Protein AF-A0A950PNR8-F1 (afdb_monomer_lite)

Foldseek 3Di:
DDPPPPVPQDPLQVQLVVLVVVLVVLVVVLCVLVVDPPPPCVVVSVVSVVSSVVSNVSNVD

Radius of gyration: 16.65 Å; chains: 1; bounding box: 51×17×38 Å

pLDDT: mean 88.63, std 15.41, range [44.78, 98.31]

Secondary structure (DSSP, 8-state):
----------HHHHHHHHHHHHHHHHHHHHHHHHH-TT-TTGGGHHHHHHHHHHHHHHHT-

Structure (mmCIF, N/CA/C/O backbone):
data_AF-A0A950PNR8-F1
#
_entry.id   AF-A0A950PNR8-F1
#
loop_
_atom_site.group_PDB
_atom_site.id
_atom_site.type_symbol
_atom_site.label_atom_id
_atom_site.label_alt_id
_atom_site.label_comp_id
_atom_site.label_asym_id
_atom_site.label_entity_id
_atom_site.label_seq_id
_atom_site.pdbx_PDB_ins_code
_atom_site.Cartn_x
_atom_site.Cartn_y
_atom_site.Cartn_z
_atom_site.occupancy
_atom_site.B_iso_or_equiv
_atom_site.auth_seq_id
_atom_site.auth_comp_id
_atom_site.auth_asym_id
_atom_site.auth_atom_id
_atom_site.pdbx_PDB_model_num
ATOM 1 N N . MET A 1 1 ? -40.459 11.659 21.874 1.00 51.22 1 MET A N 1
ATOM 2 C CA . MET A 1 1 ? -39.529 10.548 22.164 1.00 51.22 1 MET A CA 1
ATOM 3 C C . MET A 1 1 ? -38.986 10.042 20.846 1.00 51.22 1 MET A C 1
ATOM 5 O O . MET A 1 1 ? -39.813 9.728 20.018 1.00 51.22 1 MET A O 1
ATOM 9 N N . PHE A 1 2 ? -37.666 10.076 20.647 1.00 49.50 2 PHE A N 1
ATOM 10 C CA . PHE A 1 2 ? -36.820 9.141 19.879 1.00 49.50 2 PHE A CA 1
ATOM 11 C C . PHE A 1 2 ? -35.431 9.786 19.851 1.00 49.50 2 PHE A C 1
ATOM 13 O O . PHE A 1 2 ? -35.092 10.562 18.958 1.00 49.50 2 PHE A O 1
ATOM 20 N N . GLY A 1 3 ? -34.662 9.542 20.915 1.00 44.78 3 GLY A N 1
ATOM 21 C CA . GLY A 1 3 ? -33.244 9.864 20.923 1.00 44.78 3 GLY A CA 1
ATOM 22 C C . GLY A 1 3 ? -32.589 9.046 19.822 1.00 44.78 3 GLY A C 1
ATOM 23 O O . GLY A 1 3 ? -32.669 7.818 19.833 1.00 44.78 3 GLY A O 1
ATOM 24 N N . ARG A 1 4 ? -31.988 9.728 18.844 1.00 52.19 4 ARG A N 1
ATOM 25 C CA . ARG A 1 4 ? -31.017 9.110 17.947 1.00 52.19 4 ARG A CA 1
ATOM 26 C C . ARG A 1 4 ? -29.906 8.578 18.845 1.00 52.19 4 ARG A C 1
ATOM 28 O O . ARG A 1 4 ? -29.049 9.339 19.275 1.00 52.19 4 ARG A O 1
ATOM 35 N N . ASN A 1 5 ? -29.969 7.291 19.169 1.00 46.84 5 ASN A N 1
ATOM 36 C CA . ASN A 1 5 ? -28.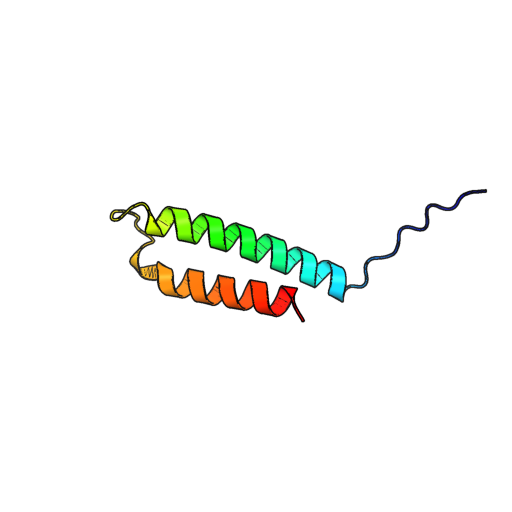828 6.543 19.664 1.00 46.84 5 ASN A CA 1
ATOM 37 C C . ASN A 1 5 ? -27.819 6.507 18.517 1.00 46.84 5 ASN A C 1
ATOM 39 O O . ASN A 1 5 ? -27.775 5.558 17.734 1.00 46.84 5 ASN A O 1
ATOM 43 N N . SER A 1 6 ? -27.041 7.579 18.382 1.00 60.12 6 SER A N 1
ATOM 44 C CA . SER A 1 6 ? -25.724 7.514 17.777 1.00 60.12 6 SER A CA 1
ATOM 45 C C . SER A 1 6 ? -24.999 6.454 18.592 1.00 60.12 6 SER A C 1
ATOM 47 O O . SER A 1 6 ? -24.618 6.713 19.732 1.00 60.12 6 SER A O 1
ATOM 49 N N . ARG A 1 7 ? -24.898 5.228 18.066 1.00 59.75 7 ARG A N 1
ATOM 50 C CA . ARG A 1 7 ? -23.931 4.263 18.584 1.00 59.75 7 ARG A CA 1
ATOM 51 C C . ARG A 1 7 ? -22.606 5.006 18.526 1.00 59.75 7 ARG A C 1
ATOM 53 O O . ARG A 1 7 ? -22.131 5.297 17.431 1.00 59.75 7 ARG A O 1
ATOM 60 N N . GLN A 1 8 ? -22.109 5.453 19.675 1.00 65.06 8 GLN A N 1
ATOM 61 C CA . GLN A 1 8 ? -20.778 6.021 19.753 1.00 65.06 8 GLN A CA 1
ATOM 62 C C . GLN A 1 8 ? -19.867 4.882 19.318 1.00 65.06 8 GLN A C 1
ATOM 64 O O . GLN A 1 8 ? -19.762 3.890 20.037 1.00 65.06 8 GLN A O 1
ATOM 69 N N . GLN A 1 9 ? -19.346 4.971 18.091 1.00 62.22 9 GLN A N 1
ATOM 70 C CA . GLN A 1 9 ? -18.363 4.017 17.600 1.00 62.22 9 GLN A CA 1
ATOM 71 C C . GLN A 1 9 ? -17.270 3.955 18.651 1.00 62.22 9 GLN A C 1
ATOM 73 O O . GLN A 1 9 ? -16.762 4.996 19.085 1.00 62.22 9 GLN A O 1
ATOM 78 N N . GLN A 1 10 ? -16.970 2.745 19.114 1.00 71.88 10 GLN A N 1
ATOM 79 C CA . GLN A 1 10 ? -15.871 2.602 20.049 1.00 71.88 10 GLN A 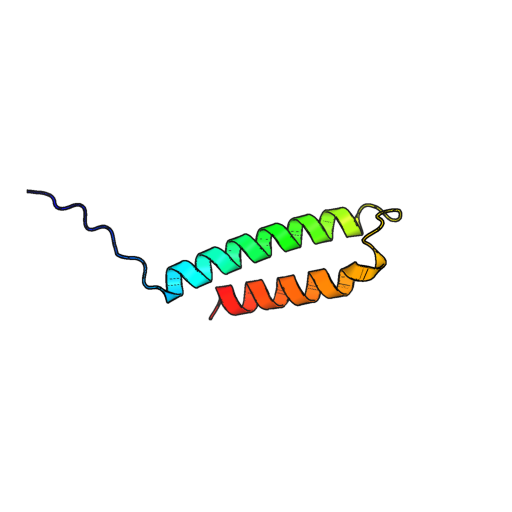CA 1
ATOM 80 C C . GLN A 1 10 ? -14.592 3.060 19.335 1.00 71.88 10 GLN A C 1
ATOM 82 O O . GLN A 1 10 ? -14.467 2.845 18.128 1.00 71.88 10 GLN A O 1
ATOM 87 N N . PRO A 1 11 ? -13.642 3.706 20.029 1.00 75.75 11 PRO A N 1
ATOM 88 C CA . PRO A 1 11 ? -12.410 4.189 19.405 1.00 75.75 11 PRO A CA 1
ATOM 89 C C . PRO A 1 11 ? -11.678 3.126 18.567 1.00 75.75 11 PRO A C 1
ATOM 91 O O . PRO A 1 11 ? -11.081 3.459 17.549 1.00 75.75 11 PRO A O 1
ATOM 94 N N . SER A 1 12 ? -11.781 1.849 18.952 1.00 82.06 12 SER A N 1
ATOM 95 C CA . SER A 1 12 ? -11.265 0.702 18.195 1.00 82.06 12 SER A CA 1
ATOM 96 C C . SER A 1 12 ? -11.973 0.483 16.853 1.00 82.06 12 SER A C 1
ATOM 98 O O . SER A 1 12 ? -11.311 0.236 15.854 1.00 82.06 12 SER A O 1
ATOM 100 N N . GLU A 1 13 ? -13.299 0.629 16.792 1.00 84.75 13 GLU A N 1
ATOM 101 C CA . GLU A 1 13 ? -14.074 0.503 15.549 1.00 84.75 13 GLU A CA 1
ATOM 102 C C . GLU A 1 13 ? -13.765 1.647 14.577 1.00 84.75 13 GLU A C 1
ATOM 104 O O . GLU A 1 13 ? -13.651 1.428 13.371 1.00 84.75 13 GLU A O 1
ATOM 109 N N . ALA A 1 14 ? -13.608 2.867 15.099 1.00 89.81 14 ALA A N 1
ATOM 110 C CA . ALA A 1 14 ? -13.237 4.028 14.295 1.00 89.81 14 ALA A CA 1
ATOM 111 C C . ALA A 1 14 ? -11.826 3.874 13.705 1.00 89.81 14 ALA A C 1
ATOM 113 O O . ALA A 1 14 ? -11.628 4.119 12.516 1.00 89.81 14 ALA A O 1
ATOM 114 N N . PHE A 1 15 ? -10.871 3.404 14.514 1.00 91.31 15 PHE A N 1
ATOM 115 C CA . PHE A 1 15 ? -9.513 3.106 14.060 1.00 91.31 15 PHE A CA 1
ATOM 116 C C . PHE A 1 15 ? -9.487 1.990 13.007 1.00 91.31 15 PHE A C 1
ATOM 118 O O . PHE A 1 15 ? -8.873 2.155 11.955 1.00 91.31 15 PHE A O 1
ATOM 125 N N . ALA A 1 16 ? -10.207 0.887 13.233 1.00 93.06 16 ALA A N 1
ATOM 126 C CA . ALA A 1 16 ? -10.291 -0.203 12.265 1.00 93.06 16 ALA A CA 1
ATOM 127 C C . ALA A 1 16 ? -10.869 0.274 10.920 1.00 93.06 16 ALA A C 1
ATOM 129 O O . ALA A 1 16 ? -10.348 -0.077 9.863 1.00 93.06 16 ALA A O 1
ATOM 130 N N . ALA A 1 17 ? -11.901 1.124 10.942 1.00 93.25 17 ALA A N 1
ATOM 131 C CA . ALA A 1 17 ? -12.471 1.711 9.731 1.00 93.25 17 ALA A CA 1
ATOM 132 C C . ALA A 1 17 ? -11.490 2.652 9.007 1.00 93.25 17 ALA A C 1
ATOM 134 O O . ALA A 1 17 ? -11.431 2.663 7.775 1.00 93.25 17 ALA A O 1
ATOM 135 N N . GLU A 1 18 ? -10.702 3.440 9.741 1.00 96.06 18 GLU A N 1
ATOM 136 C CA . GLU A 1 18 ? -9.642 4.267 9.156 1.00 96.06 18 GLU A CA 1
ATOM 137 C C . GLU A 1 18 ? -8.572 3.400 8.477 1.00 96.06 18 GLU A C 1
ATOM 139 O O . GLU A 1 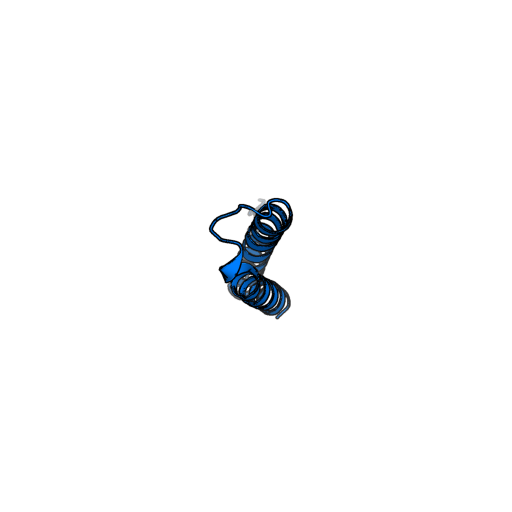18 ? -8.204 3.655 7.328 1.00 96.06 18 GLU A O 1
ATOM 144 N N . GLU A 1 19 ? -8.146 2.321 9.130 1.00 97.69 19 GLU A N 1
ATOM 145 C CA . GLU A 1 19 ? -7.143 1.405 8.588 1.00 97.69 19 GLU A CA 1
ATOM 146 C C . GLU A 1 19 ? -7.659 0.614 7.376 1.00 97.69 19 GLU A C 1
ATOM 148 O O . GLU A 1 19 ? -6.903 0.400 6.425 1.00 97.69 19 GLU A O 1
ATOM 153 N N . GLN A 1 20 ? -8.954 0.277 7.320 1.00 96.75 20 GLN A N 1
ATOM 154 C CA . GLN A 1 20 ? -9.581 -0.273 6.109 1.00 96.75 20 GLN A CA 1
ATOM 155 C C . GLN A 1 20 ? -9.489 0.711 4.938 1.00 96.75 20 GLN A C 1
ATOM 157 O O . GLN A 1 20 ? -9.023 0.350 3.855 1.00 96.75 20 GLN A O 1
ATOM 162 N N . ASN A 1 21 ? -9.863 1.976 5.162 1.00 97.31 21 ASN A N 1
ATOM 163 C CA . ASN A 1 21 ? -9.771 3.020 4.138 1.00 97.31 21 ASN A CA 1
ATOM 164 C C . ASN A 1 21 ? -8.320 3.243 3.681 1.00 97.31 21 ASN A C 1
ATOM 166 O O . ASN A 1 21 ? -8.056 3.434 2.487 1.00 97.31 21 ASN A O 1
ATOM 170 N N . ARG A 1 22 ? -7.364 3.192 4.618 1.00 97.75 22 ARG A N 1
ATOM 171 C CA . ARG A 1 22 ? -5.933 3.277 4.313 1.00 97.75 22 ARG A CA 1
ATOM 172 C C . ARG A 1 22 ? -5.489 2.118 3.420 1.00 97.75 22 ARG A C 1
ATOM 174 O O . ARG A 1 22 ? -4.813 2.368 2.419 1.00 97.75 22 ARG A O 1
ATOM 181 N N . GLY A 1 23 ? -5.892 0.888 3.743 1.00 97.88 23 GLY A N 1
ATOM 182 C CA . GLY A 1 23 ? -5.630 -0.308 2.937 1.00 97.88 23 GLY A CA 1
ATOM 183 C C . GLY A 1 23 ? -6.175 -0.181 1.514 1.00 97.88 23 GLY A C 1
ATOM 184 O O . GLY A 1 23 ? -5.433 -0.326 0.546 1.00 97.88 23 GLY A O 1
ATOM 185 N N . GLU A 1 24 ? -7.435 0.230 1.344 1.00 97.81 24 GLU A N 1
ATOM 186 C CA . GLU A 1 24 ? -8.008 0.444 0.006 1.00 97.81 24 GLU A CA 1
ATOM 187 C C . GLU A 1 24 ? -7.217 1.460 -0.835 1.00 97.81 24 GLU A C 1
ATOM 189 O O . GLU A 1 24 ? -6.978 1.258 -2.032 1.00 97.81 24 GLU A O 1
ATOM 194 N N . GLY A 1 25 ? -6.799 2.569 -0.218 1.00 97.94 25 GLY A N 1
ATOM 195 C CA . GLY A 1 25 ? -5.976 3.580 -0.878 1.00 97.94 25 GLY A CA 1
ATOM 196 C C . GLY A 1 25 ? -4.617 3.030 -1.322 1.00 97.94 25 GLY A C 1
ATOM 197 O O . GLY A 1 25 ? -4.148 3.338 -2.427 1.00 97.94 25 GLY A O 1
ATOM 198 N N . LEU A 1 26 ? -4.002 2.187 -0.490 1.00 98.12 26 LEU A N 1
ATOM 199 C CA . LEU A 1 26 ? -2.733 1.527 -0.786 1.00 98.12 26 LEU A CA 1
ATOM 200 C C . LEU A 1 26 ? -2.882 0.490 -1.897 1.00 98.12 26 LEU A C 1
ATOM 202 O O . LEU A 1 26 ? -2.099 0.538 -2.847 1.00 98.12 26 LEU A O 1
ATOM 206 N N . ALA A 1 27 ? -3.917 -0.347 -1.863 1.00 97.94 27 ALA A N 1
ATOM 207 C CA . ALA A 1 27 ? -4.222 -1.309 -2.917 1.00 97.94 27 ALA A CA 1
ATOM 208 C C . ALA A 1 27 ? -4.354 -0.629 -4.294 1.00 97.94 27 ALA A C 1
ATOM 210 O O . ALA A 1 27 ? -3.664 -1.006 -5.247 1.00 97.94 27 ALA A O 1
ATOM 211 N N . ARG A 1 28 ? -5.131 0.462 -4.388 1.00 98.12 28 ARG A N 1
ATOM 212 C CA . ARG A 1 28 ? -5.263 1.254 -5.632 1.00 98.12 28 ARG A CA 1
ATOM 213 C C . ARG A 1 28 ? -3.927 1.854 -6.080 1.00 98.12 28 ARG A C 1
ATOM 215 O O . ARG A 1 28 ? -3.637 1.956 -7.276 1.00 98.12 28 ARG A O 1
ATOM 222 N N . ARG A 1 29 ? -3.082 2.290 -5.137 1.00 97.44 29 ARG A N 1
ATOM 223 C CA . ARG A 1 29 ? -1.749 2.827 -5.456 1.00 97.44 29 ARG A CA 1
ATOM 224 C C . ARG A 1 29 ? -0.820 1.734 -5.980 1.00 97.44 29 ARG A C 1
ATOM 226 O O . ARG A 1 29 ? -0.130 1.986 -6.966 1.00 97.44 29 ARG A O 1
ATOM 233 N N . ILE A 1 30 ? -0.819 0.558 -5.354 1.00 98.25 30 ILE A N 1
ATOM 234 C CA . ILE A 1 30 ? -0.043 -0.615 -5.770 1.00 98.25 30 ILE A CA 1
ATOM 235 C C . ILE A 1 30 ? -0.425 -1.007 -7.192 1.00 98.25 30 ILE A C 1
ATOM 237 O O . ILE A 1 30 ? 0.466 -1.153 -8.024 1.00 98.25 30 ILE A O 1
ATOM 241 N N . GLU A 1 31 ? -1.721 -1.114 -7.489 1.00 98.00 31 GLU A N 1
ATOM 242 C CA . GLU A 1 31 ? -2.215 -1.458 -8.825 1.00 98.00 31 GLU A CA 1
ATOM 243 C C . GLU A 1 31 ? -1.702 -0.475 -9.886 1.00 98.00 31 GLU A C 1
ATOM 245 O O . GLU A 1 31 ? -1.124 -0.893 -10.889 1.00 98.00 31 GLU A O 1
ATOM 250 N N . ARG A 1 32 ? -1.808 0.836 -9.632 1.00 97.50 32 ARG A N 1
ATOM 251 C CA . ARG A 1 32 ? -1.296 1.881 -10.537 1.00 97.50 32 ARG A CA 1
ATOM 252 C C . ARG A 1 32 ? 0.219 1.813 -10.757 1.00 97.50 32 ARG A C 1
ATOM 254 O O . ARG A 1 32 ? 0.691 2.091 -11.853 1.00 97.50 32 ARG A O 1
ATOM 261 N N . ILE A 1 33 ? 0.999 1.516 -9.719 1.00 97.38 33 ILE A N 1
ATOM 262 C CA . ILE A 1 33 ? 2.461 1.402 -9.853 1.00 97.38 33 ILE A CA 1
ATOM 263 C C . ILE A 1 33 ? 2.830 0.103 -10.584 1.00 97.38 33 ILE A C 1
ATOM 265 O O . ILE A 1 33 ? 3.779 0.071 -11.367 1.00 97.38 33 ILE A O 1
ATOM 269 N N . ALA A 1 34 ? 2.096 -0.981 -10.329 1.00 96.19 34 ALA A N 1
ATOM 270 C CA . ALA A 1 34 ? 2.344 -2.275 -10.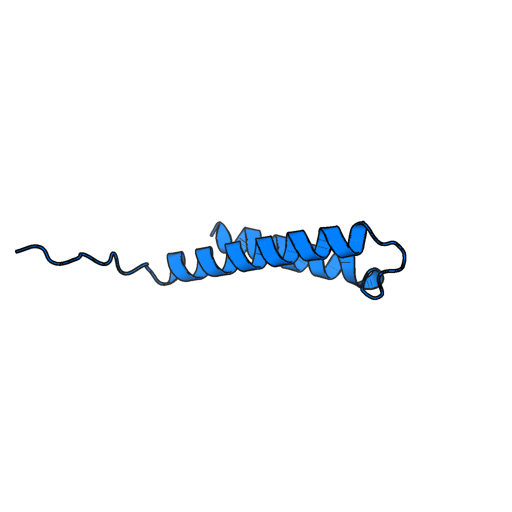947 1.00 96.19 34 ALA A CA 1
ATOM 271 C C . ALA A 1 34 ? 2.012 -2.273 -12.447 1.00 96.19 34 ALA A C 1
ATOM 273 O O . ALA A 1 34 ? 2.767 -2.875 -13.215 1.00 96.19 34 ALA A O 1
ATOM 274 N N . SER A 1 35 ? 0.939 -1.579 -12.845 1.00 97.12 35 SER A N 1
ATOM 275 C CA . SER A 1 35 ? 0.442 -1.513 -14.225 1.00 97.12 35 SER A CA 1
ATOM 276 C C . SER A 1 35 ? 1.252 -0.606 -15.155 1.00 97.12 35 SER A C 1
ATOM 278 O O . SER A 1 35 ? 1.197 -0.798 -16.367 1.00 97.12 35 SER A O 1
ATOM 280 N N . ASP A 1 36 ? 2.051 0.323 -14.619 1.00 96.44 36 ASP A N 1
ATOM 281 C CA . ASP A 1 36 ? 2.959 1.168 -15.400 1.00 96.44 36 ASP A CA 1
ATOM 282 C C . ASP A 1 36 ? 4.439 0.832 -15.105 1.00 96.44 36 ASP A C 1
ATOM 284 O O . ASP A 1 36 ? 4.983 1.204 -14.059 1.00 96.44 36 ASP A O 1
ATOM 288 N N . PRO A 1 37 ? 5.146 0.153 -16.030 1.00 94.12 37 PRO A N 1
ATOM 289 C CA . PRO A 1 37 ? 6.570 -0.146 -15.889 1.00 94.12 37 PRO A CA 1
ATOM 290 C C . PRO A 1 37 ? 7.472 1.090 -15.775 1.00 94.12 37 PRO A C 1
ATOM 292 O O . PRO A 1 37 ? 8.572 0.974 -15.236 1.00 94.12 37 PRO A O 1
ATOM 295 N N . LYS A 1 38 ? 7.031 2.253 -16.271 1.00 96.94 38 LYS A N 1
ATOM 296 C CA . LYS A 1 38 ? 7.768 3.525 -16.215 1.00 96.94 38 LYS A CA 1
ATOM 297 C C . LYS A 1 38 ? 7.394 4.369 -14.997 1.00 96.94 38 LYS A C 1
ATOM 299 O O . LYS A 1 38 ? 7.914 5.474 -14.846 1.00 96.94 38 LYS A O 1
ATOM 304 N N . ASN A 1 39 ? 6.529 3.863 -14.118 1.00 96.50 39 ASN A N 1
ATOM 305 C CA . ASN A 1 39 ? 6.108 4.596 -12.937 1.00 96.50 39 ASN A CA 1
ATOM 306 C C . ASN A 1 39 ? 7.328 4.918 -12.049 1.00 96.50 39 ASN A C 1
ATOM 308 O O . ASN A 1 39 ? 8.038 3.997 -11.633 1.00 96.50 39 ASN A O 1
ATOM 312 N N . PRO A 1 40 ? 7.571 6.192 -11.694 1.00 96.75 40 PRO A N 1
ATOM 313 C CA . PRO A 1 40 ? 8.748 6.579 -10.915 1.00 96.75 40 PRO A CA 1
ATOM 314 C C . PRO A 1 40 ? 8.770 5.949 -9.515 1.00 96.75 40 PRO A C 1
ATOM 316 O O . PRO A 1 40 ? 9.831 5.781 -8.924 1.00 96.75 40 PRO A O 1
ATOM 319 N N . SER A 1 41 ? 7.610 5.553 -8.981 1.00 96.19 41 SER A N 1
ATOM 320 C CA . SER A 1 41 ? 7.495 4.899 -7.675 1.00 96.19 41 SER A CA 1
ATOM 321 C C . SER A 1 41 ? 7.672 3.374 -7.727 1.00 96.19 41 SER A C 1
ATOM 323 O O . SER A 1 41 ? 7.500 2.713 -6.702 1.00 96.19 41 SER A O 1
ATOM 325 N N . ARG A 1 42 ? 8.011 2.785 -8.883 1.00 95.62 42 ARG A N 1
ATOM 326 C CA . ARG A 1 42 ? 8.089 1.324 -9.061 1.00 95.62 42 ARG A CA 1
ATOM 327 C C . ARG A 1 42 ? 9.122 0.647 -8.160 1.00 95.62 42 ARG A C 1
ATOM 329 O O . ARG A 1 42 ? 8.851 -0.439 -7.654 1.00 95.62 42 ARG A O 1
ATOM 336 N N . GLY A 1 43 ? 10.250 1.308 -7.892 1.00 96.44 43 GLY A N 1
ATOM 337 C CA . GLY A 1 43 ? 11.261 0.814 -6.947 1.00 96.44 43 GLY A CA 1
ATOM 338 C C . GLY A 1 43 ? 10.737 0.661 -5.512 1.00 96.44 43 GLY A C 1
ATOM 339 O O . GLY A 1 43 ? 11.204 -0.199 -4.774 1.00 96.44 43 GLY A O 1
ATOM 340 N N . SER A 1 44 ? 9.709 1.427 -5.142 1.00 97.06 44 SER A N 1
ATOM 341 C CA . SER A 1 44 ? 9.114 1.420 -3.802 1.00 97.06 44 SER A CA 1
ATOM 342 C C . SER A 1 44 ? 7.892 0.507 -3.680 1.00 97.06 44 SER A C 1
ATOM 344 O O . SER A 1 44 ? 7.255 0.487 -2.629 1.00 97.06 44 SER A O 1
ATOM 346 N N . LEU A 1 45 ? 7.539 -0.262 -4.720 1.00 96.50 45 LEU A N 1
ATOM 347 C CA . LEU A 1 45 ? 6.384 -1.169 -4.693 1.00 96.50 45 LEU A CA 1
ATOM 348 C C . LEU A 1 45 ? 6.388 -2.135 -3.484 1.00 96.50 45 LEU A C 1
ATOM 350 O O . LEU A 1 45 ? 5.318 -2.333 -2.904 1.00 96.50 45 LEU A O 1
ATOM 354 N N . PRO A 1 46 ? 7.535 -2.698 -3.041 1.00 97.56 46 PRO A N 1
ATOM 355 C CA . PRO A 1 46 ? 7.571 -3.520 -1.831 1.00 97.56 46 PRO A CA 1
ATOM 356 C C . PRO A 1 46 ? 7.132 -2.767 -0.568 1.00 97.56 46 PRO A C 1
ATOM 358 O O . PRO A 1 46 ? 6.395 -3.326 0.236 1.00 97.56 46 PRO A O 1
ATOM 361 N N . LEU A 1 47 ? 7.508 -1.491 -0.424 1.00 98.00 47 LEU A N 1
ATOM 362 C CA . LEU A 1 47 ? 7.136 -0.669 0.735 1.00 98.00 47 LEU A CA 1
ATOM 363 C C . LEU A 1 47 ? 5.628 -0.407 0.774 1.00 98.00 47 LEU A C 1
ATOM 365 O O . LEU A 1 47 ? 5.013 -0.515 1.830 1.00 98.00 47 LEU A O 1
ATOM 369 N N . TYR A 1 48 ? 5.015 -0.136 -0.384 1.00 97.50 48 TYR A N 1
ATOM 370 C CA . TYR A 1 48 ? 3.560 0.005 -0.472 1.00 97.50 48 TYR A CA 1
ATOM 371 C C . TYR A 1 48 ? 2.836 -1.290 -0.084 1.00 97.50 48 TYR A C 1
ATOM 373 O O . TYR A 1 48 ? 1.850 -1.228 0.640 1.00 97.50 48 TYR A O 1
ATOM 381 N N . ARG A 1 49 ? 3.343 -2.458 -0.507 1.00 97.81 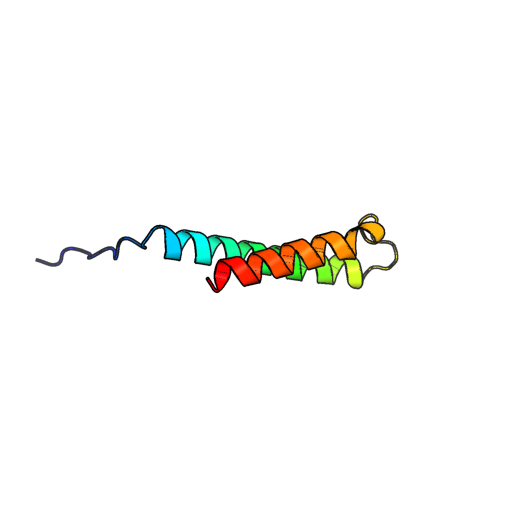49 ARG A N 1
ATOM 382 C CA . ARG A 1 49 ? 2.777 -3.768 -0.131 1.00 97.81 49 ARG A CA 1
ATOM 383 C C . ARG A 1 49 ? 2.910 -4.069 1.361 1.00 97.81 49 ARG A C 1
ATOM 385 O O . ARG A 1 49 ? 2.001 -4.655 1.935 1.00 97.81 49 ARG A O 1
ATOM 392 N N . MET A 1 50 ? 4.026 -3.688 1.986 1.00 98.31 50 MET A N 1
ATOM 393 C CA . MET A 1 50 ? 4.192 -3.824 3.439 1.00 98.31 50 MET A CA 1
ATOM 394 C C . MET A 1 50 ? 3.186 -2.939 4.179 1.00 98.31 50 MET A C 1
ATOM 396 O O . MET A 1 50 ? 2.441 -3.440 5.011 1.00 98.31 50 MET A O 1
ATOM 400 N N . ALA A 1 51 ? 3.077 -1.665 3.792 1.00 97.75 51 ALA A N 1
ATOM 401 C CA . ALA A 1 51 ? 2.124 -0.741 4.402 1.00 97.75 51 ALA A CA 1
ATOM 402 C C . ALA A 1 51 ? 0.659 -1.181 4.228 1.00 97.75 51 ALA A C 1
ATOM 404 O O . ALA A 1 51 ? -0.154 -0.932 5.118 1.00 97.75 51 ALA A O 1
ATOM 405 N N . ASP A 1 52 ? 0.320 -1.796 3.089 1.00 98.06 52 ASP A N 1
ATOM 406 C CA . ASP A 1 52 ? -1.008 -2.354 2.800 1.00 98.06 52 ASP A CA 1
ATOM 407 C C . ASP A 1 52 ? -1.318 -3.533 3.727 1.00 98.06 52 ASP A C 1
ATOM 409 O O . ASP A 1 52 ? -2.355 -3.561 4.385 1.00 98.06 52 ASP A O 1
ATOM 413 N N . ARG A 1 53 ? -0.359 -4.455 3.878 1.00 97.44 53 ARG A N 1
ATOM 414 C CA . ARG A 1 53 ? -0.468 -5.574 4.819 1.00 97.44 53 ARG A CA 1
ATOM 415 C C . ARG A 1 53 ? -0.665 -5.095 6.258 1.00 97.44 53 ARG A C 1
ATOM 417 O O . ARG A 1 53 ? -1.497 -5.662 6.960 1.00 97.44 53 ARG A O 1
ATOM 424 N N . ASP A 1 54 ? 0.067 -4.067 6.679 1.00 97.81 54 ASP A N 1
ATOM 425 C CA . ASP A 1 54 ? -0.074 -3.497 8.021 1.00 97.81 54 ASP A CA 1
ATOM 426 C C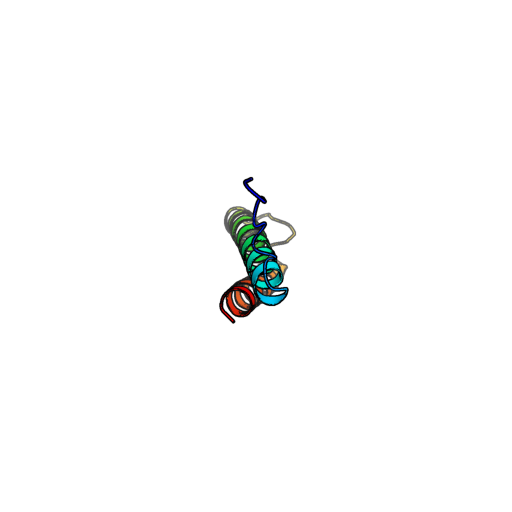 . ASP A 1 54 ? -1.463 -2.867 8.211 1.00 97.81 54 ASP A C 1
ATOM 428 O O . ASP A 1 54 ? -2.078 -3.044 9.258 1.00 97.81 54 ASP A O 1
ATOM 432 N N . ALA A 1 55 ? -1.995 -2.194 7.181 1.00 96.94 55 ALA A N 1
ATOM 433 C CA . ALA A 1 55 ? -3.339 -1.604 7.213 1.00 96.94 55 ALA A CA 1
ATOM 434 C C . ALA A 1 55 ? -4.417 -2.671 7.393 1.00 96.94 55 ALA A C 1
ATOM 436 O O . ALA A 1 55 ? -5.273 -2.562 8.264 1.00 96.94 55 ALA A O 1
ATOM 437 N N . LEU A 1 56 ? -4.334 -3.739 6.599 1.00 94.56 56 LEU A N 1
ATOM 438 C CA . LEU A 1 56 ? -5.264 -4.860 6.678 1.00 94.56 56 LEU A CA 1
ATOM 439 C C . LEU A 1 56 ? -5.153 -5.604 8.015 1.00 94.56 56 LEU A C 1
ATOM 441 O O . LEU A 1 56 ? -6.163 -6.061 8.540 1.00 94.56 56 LEU A O 1
ATOM 445 N N . GLY A 1 57 ? -3.944 -5.706 8.574 1.00 95.31 57 GLY A N 1
ATOM 446 C CA . GLY A 1 57 ? -3.720 -6.278 9.900 1.00 95.31 57 GLY A CA 1
ATOM 447 C C . GLY A 1 57 ? -4.384 -5.458 11.005 1.00 95.31 57 GLY A C 1
ATOM 448 O O . GLY A 1 57 ? -5.115 -6.016 11.817 1.00 95.31 57 GLY A O 1
ATOM 449 N N . ASN A 1 58 ? -4.188 -4.139 10.999 1.00 92.75 58 ASN A N 1
ATOM 450 C CA . ASN A 1 58 ? -4.782 -3.238 11.990 1.00 92.75 58 ASN A CA 1
ATOM 451 C C . ASN A 1 58 ? -6.307 -3.132 11.856 1.00 92.75 58 ASN A C 1
ATOM 453 O O . ASN A 1 58 ? -7.008 -3.023 12.853 1.00 92.75 58 ASN A O 1
ATOM 457 N N . ALA A 1 59 ? -6.824 -3.197 10.630 1.00 91.88 59 ALA A N 1
ATOM 458 C CA . ALA A 1 59 ? -8.254 -3.222 10.341 1.00 91.88 59 ALA A CA 1
ATOM 459 C C . ALA A 1 59 ? -8.979 -4.475 10.861 1.00 91.88 59 ALA A C 1
ATOM 461 O O . ALA A 1 59 ? -10.203 -4.456 10.997 1.00 91.88 59 ALA A O 1
ATOM 462 N N . ALA A 1 60 ? -8.246 -5.574 11.062 1.00 87.38 60 ALA A N 1
ATOM 463 C CA . ALA A 1 60 ? -8.781 -6.871 11.472 1.00 87.38 60 ALA A CA 1
ATOM 464 C C . ALA A 1 60 ? -8.560 -7.189 12.964 1.00 87.38 60 ALA A C 1
ATOM 466 O O . ALA A 1 60 ? -9.032 -8.232 13.422 1.00 87.38 60 ALA A O 1
ATOM 467 N N . ALA A 1 61 ? -7.821 -6.336 13.683 1.00 76.00 61 ALA A N 1
ATOM 468 C CA . ALA A 1 61 ? -7.497 -6.469 15.105 1.00 76.00 61 ALA A CA 1
ATOM 469 C C . ALA A 1 61 ? -8.575 -5.836 15.998 1.00 76.00 61 ALA A C 1
ATOM 471 O O . ALA A 1 61 ? -8.826 -6.409 17.083 1.00 76.00 61 ALA A O 1
#

Sequence (61 aa):
MFGRNSRQQQPSEAFAAEEQNRGEGLARRIERIASDPKNPSRGSLPLYRMADRDALGNAAA